Protein AF-A0A2V8B0S6-F1 (afdb_monomer_lite)

Radius of gyration: 22.53 Å; chains: 1; bounding box: 44×21×97 Å

pLDDT: mean 86.79, std 16.79, range [37.91, 98.62]

Structure (mmCIF, N/CA/C/O backbone):
data_AF-A0A2V8B0S6-F1
#
_entry.id   AF-A0A2V8B0S6-F1
#
loop_
_atom_site.group_PDB
_atom_site.id
_atom_site.type_symbol
_atom_site.label_atom_id
_atom_site.label_alt_id
_atom_site.label_comp_id
_atom_site.label_asym_id
_atom_site.label_entity_id
_atom_site.label_seq_id
_atom_site.pdbx_PDB_ins_code
_atom_site.Cartn_x
_atom_site.Cartn_y
_atom_site.Cartn_z
_atom_site.occupancy
_atom_site.B_iso_or_equiv
_atom_site.auth_seq_id
_atom_site.auth_comp_id
_atom_site.auth_asym_id
_atom_site.auth_atom_id
_atom_site.pdbx_PDB_model_num
ATOM 1 N N . MET A 1 1 ? -2.247 3.111 73.528 1.00 43.38 1 MET A N 1
ATOM 2 C CA . MET A 1 1 ? -2.984 3.320 72.264 1.00 43.38 1 MET A CA 1
ATOM 3 C C . MET A 1 1 ? -1.982 3.228 71.119 1.00 43.38 1 MET A C 1
ATOM 5 O O . MET A 1 1 ? -1.296 4.204 70.861 1.00 43.38 1 MET A O 1
ATOM 9 N N . SER A 1 2 ? -1.830 2.044 70.514 1.00 48.41 2 SER A N 1
ATOM 10 C CA . SER A 1 2 ? -1.021 1.849 69.300 1.00 48.41 2 SER A CA 1
ATOM 11 C C . SER A 1 2 ? -1.928 1.956 68.084 1.00 48.41 2 SER A C 1
ATOM 13 O O . SER A 1 2 ? -2.860 1.168 67.935 1.00 48.41 2 SER A O 1
ATOM 15 N N . THR A 1 3 ? -1.670 2.936 67.231 1.00 48.56 3 THR A N 1
ATOM 16 C CA . THR A 1 3 ? -2.340 3.119 65.944 1.00 48.56 3 THR A CA 1
ATOM 17 C C . THR A 1 3 ? -1.778 2.093 64.957 1.00 48.56 3 THR A C 1
ATOM 19 O O . THR A 1 3 ? -0.610 2.166 64.582 1.00 48.56 3 THR A O 1
ATOM 22 N N . LEU A 1 4 ? -2.585 1.108 64.555 1.00 48.62 4 LEU A N 1
ATOM 23 C CA . LEU A 1 4 ? -2.244 0.187 63.469 1.00 48.62 4 LEU A CA 1
ATOM 24 C C . LEU A 1 4 ? -2.371 0.930 62.135 1.00 48.62 4 LEU A C 1
ATOM 26 O O . LEU A 1 4 ? -3.466 1.328 61.739 1.00 48.62 4 LEU A O 1
ATOM 30 N N . ALA A 1 5 ? -1.248 1.118 61.446 1.00 54.28 5 ALA A N 1
ATOM 31 C CA . ALA A 1 5 ? -1.237 1.559 60.060 1.00 54.28 5 ALA A CA 1
ATOM 32 C C . ALA A 1 5 ? -1.755 0.414 59.177 1.00 54.28 5 ALA A C 1
ATOM 34 O O . ALA A 1 5 ? -1.079 -0.596 58.988 1.00 54.28 5 ALA A O 1
ATOM 35 N N . VAL A 1 6 ? -2.969 0.565 58.648 1.00 53.34 6 VAL A N 1
ATOM 36 C CA . VAL A 1 6 ? -3.479 -0.290 57.573 1.00 53.34 6 VAL A CA 1
ATOM 37 C C . VAL A 1 6 ? -2.680 0.056 56.319 1.00 53.34 6 VAL A C 1
ATOM 39 O O . VAL A 1 6 ? -2.837 1.147 55.769 1.00 53.34 6 VAL A O 1
ATOM 42 N N . SER A 1 7 ? -1.791 -0.838 55.879 1.00 54.41 7 SER A N 1
ATOM 43 C CA . SER A 1 7 ? -1.182 -0.697 54.560 1.00 54.41 7 SER A CA 1
ATOM 44 C C . SER A 1 7 ? -2.277 -0.899 53.516 1.00 54.41 7 SER A C 1
ATOM 46 O O . SER A 1 7 ? -2.961 -1.924 53.481 1.00 54.41 7 SER A O 1
ATOM 48 N N . ALA A 1 8 ? -2.498 0.120 52.685 1.00 53.66 8 ALA A N 1
ATOM 49 C CA . ALA A 1 8 ? -3.335 -0.034 51.509 1.00 53.66 8 ALA A CA 1
ATOM 50 C C . ALA A 1 8 ? -2.741 -1.165 50.655 1.00 53.66 8 ALA A C 1
ATOM 52 O O . ALA A 1 8 ? -1.516 -1.200 50.488 1.00 53.66 8 ALA A O 1
ATOM 53 N N . PRO A 1 9 ? -3.561 -2.079 50.109 1.00 45.22 9 PRO A N 1
ATOM 54 C CA . PRO A 1 9 ? -3.053 -3.054 49.169 1.00 45.22 9 PRO A CA 1
ATOM 55 C C . PRO A 1 9 ? -2.462 -2.257 48.013 1.00 45.22 9 PRO A C 1
ATOM 57 O O . PRO A 1 9 ? -3.157 -1.492 47.339 1.00 45.22 9 PRO A O 1
ATOM 60 N N . THR A 1 10 ? -1.155 -2.399 47.816 1.00 48.88 10 THR A N 1
ATOM 61 C CA . THR A 1 10 ? -0.488 -2.082 46.566 1.00 48.88 10 THR A CA 1
ATOM 62 C C . THR A 1 10 ? -1.181 -2.924 45.511 1.00 48.88 10 THR A C 1
ATOM 64 O O . THR A 1 10 ? -0.810 -4.065 45.251 1.00 48.88 10 THR A O 1
ATOM 67 N N . VAL A 1 11 ? -2.247 -2.373 44.927 1.00 47.75 11 VAL A N 1
ATOM 68 C CA . VAL A 1 11 ? -2.780 -2.824 43.652 1.00 47.75 11 VAL A CA 1
ATOM 69 C C . VAL A 1 11 ? -1.634 -2.588 42.690 1.00 47.75 11 VAL A C 1
ATOM 71 O O . VAL A 1 11 ? -1.463 -1.498 42.143 1.00 47.75 11 VAL A O 1
ATOM 74 N N . ALA A 1 12 ? -0.781 -3.602 42.577 1.00 44.41 12 ALA A N 1
ATOM 75 C CA . ALA A 1 12 ? 0.136 -3.771 41.486 1.00 44.41 12 ALA A CA 1
ATOM 76 C C . ALA A 1 12 ? -0.737 -3.675 40.239 1.00 44.41 12 ALA A C 1
ATOM 78 O O . ALA A 1 12 ? -1.437 -4.610 39.856 1.00 44.41 12 ALA A O 1
ATOM 79 N N . LEU A 1 13 ? -0.775 -2.475 39.662 1.00 47.06 13 LEU A N 1
ATOM 80 C CA . LEU A 1 13 ? -1.166 -2.249 38.289 1.00 47.06 13 LEU A CA 1
ATOM 81 C C . LEU A 1 13 ? -0.140 -3.019 37.465 1.00 47.06 13 LEU A C 1
ATOM 83 O O . LEU A 1 13 ? 0.818 -2.444 36.953 1.00 47.06 13 LEU A O 1
ATOM 87 N N . GLU A 1 14 ? -0.323 -4.335 37.372 1.00 44.59 14 GLU A N 1
ATOM 88 C CA . GLU A 1 14 ? 0.266 -5.142 36.326 1.00 44.59 14 GLU A CA 1
ATOM 89 C C . GLU A 1 14 ? -0.283 -4.578 35.023 1.00 44.59 14 GLU A C 1
ATOM 91 O O . GLU A 1 14 ? -1.362 -4.908 34.527 1.00 44.59 14 GLU A O 1
ATOM 96 N N . ARG A 1 15 ? 0.460 -3.608 34.503 1.00 52.66 15 ARG A N 1
ATOM 97 C CA . ARG A 1 15 ? 0.346 -3.096 33.157 1.00 52.66 15 ARG A CA 1
ATOM 98 C C . ARG A 1 15 ? 0.655 -4.291 32.268 1.00 52.66 15 ARG A C 1
ATOM 100 O O . ARG A 1 15 ? 1.812 -4.496 31.921 1.00 52.66 15 ARG A O 1
ATOM 107 N N . ARG A 1 16 ? -0.355 -5.110 31.935 1.00 53.78 16 ARG A N 1
ATOM 108 C CA . ARG A 1 16 ? -0.233 -6.087 30.848 1.00 53.78 16 ARG A CA 1
ATOM 109 C C . ARG A 1 16 ? 0.364 -5.315 29.682 1.00 53.78 16 ARG A C 1
ATOM 111 O O . ARG A 1 16 ? -0.262 -4.372 29.194 1.00 53.78 16 ARG A O 1
ATOM 118 N N . ALA A 1 17 ? 1.595 -5.648 29.308 1.00 56.16 17 ALA A N 1
ATOM 119 C CA . ALA A 1 17 ? 2.195 -5.124 28.100 1.00 56.16 17 ALA A CA 1
ATOM 120 C C . ALA A 1 17 ? 1.243 -5.528 26.974 1.00 56.16 17 ALA A C 1
ATOM 122 O O . ALA A 1 17 ? 1.110 -6.710 26.665 1.00 56.16 17 ALA A O 1
ATOM 123 N N . SER A 1 18 ? 0.471 -4.571 26.455 1.00 69.38 18 SER A N 1
ATOM 124 C CA . SER A 1 18 ? -0.409 -4.844 25.328 1.00 69.38 18 SER A CA 1
ATOM 125 C C . SER A 1 18 ? 0.500 -5.255 24.183 1.00 69.38 18 SER A C 1
ATOM 127 O O . SER A 1 18 ? 1.288 -4.433 23.714 1.00 69.38 18 SER A O 1
ATOM 129 N N . ALA A 1 19 ? 0.426 -6.521 23.771 1.00 87.31 19 ALA A N 1
ATOM 130 C CA . ALA A 1 19 ? 1.161 -6.993 22.610 1.00 87.31 19 ALA A CA 1
ATOM 131 C C . ALA A 1 19 ? 0.831 -6.084 21.419 1.00 87.31 19 ALA A C 1
ATOM 133 O O . ALA A 1 19 ? -0.326 -5.685 21.245 1.00 87.31 19 ALA A O 1
ATOM 134 N N . ILE A 1 20 ? 1.850 -5.718 20.638 1.00 90.81 20 ILE A N 1
ATOM 135 C CA . ILE A 1 20 ? 1.672 -4.886 19.447 1.00 90.81 20 ILE A CA 1
ATOM 136 C C . ILE A 1 20 ? 0.789 -5.667 18.462 1.00 90.81 20 ILE A C 1
ATOM 138 O O . ILE A 1 20 ? 1.139 -6.796 18.109 1.00 90.81 20 ILE A O 1
ATOM 142 N N . PRO A 1 21 ? -0.348 -5.104 18.020 1.00 93.12 21 PRO A N 1
ATOM 143 C CA . PRO A 1 21 ? -1.227 -5.769 17.073 1.00 93.12 21 PRO A CA 1
ATOM 144 C C . PRO A 1 21 ? -0.515 -6.148 15.772 1.00 93.12 21 PRO A C 1
ATOM 146 O O . PRO A 1 21 ? 0.268 -5.371 15.227 1.00 93.12 21 PRO A O 1
ATOM 149 N N . TRP A 1 22 ? -0.844 -7.322 15.231 1.00 95.75 22 TRP A N 1
ATOM 150 C CA . TRP A 1 22 ? -0.205 -7.867 14.028 1.00 95.75 22 TRP A CA 1
ATOM 151 C C . TRP A 1 22 ? -0.300 -6.935 12.811 1.00 95.75 22 TRP A C 1
ATOM 153 O O . TRP A 1 22 ? 0.620 -6.895 12.006 1.00 95.75 22 TRP A O 1
ATOM 163 N N . TYR A 1 23 ? -1.375 -6.150 12.684 1.00 95.50 23 TYR A N 1
ATOM 164 C CA . TYR A 1 23 ? -1.554 -5.229 11.559 1.00 95.50 23 TYR A CA 1
ATOM 165 C C . TYR A 1 23 ? -0.530 -4.080 11.573 1.00 95.50 23 TYR A C 1
ATOM 167 O O . TYR A 1 23 ? -0.218 -3.540 10.517 1.00 95.50 23 TYR A O 1
ATOM 175 N N . LEU A 1 24 ? 0.029 -3.727 12.740 1.00 96.31 24 LEU A N 1
ATOM 176 C CA . LEU A 1 24 ? 1.119 -2.750 12.840 1.00 96.31 24 LEU A CA 1
ATOM 177 C C . LEU A 1 24 ? 2.457 -3.362 12.423 1.00 96.31 24 LEU A C 1
ATOM 179 O O . LEU A 1 24 ? 3.238 -2.701 11.747 1.00 96.31 24 LEU A O 1
ATOM 183 N N . TRP A 1 25 ? 2.698 -4.632 12.762 1.00 97.31 25 TRP A N 1
ATOM 184 C CA . TRP A 1 25 ? 3.839 -5.379 12.222 1.00 97.31 25 TRP A CA 1
ATOM 185 C C . TRP A 1 25 ? 3.729 -5.555 10.708 1.00 97.31 25 TRP A C 1
ATOM 187 O O . TRP A 1 25 ? 4.715 -5.387 10.000 1.00 97.31 25 TRP A O 1
ATOM 197 N N . CYS A 1 26 ? 2.519 -5.823 10.212 1.00 97.56 26 CYS A N 1
ATOM 198 C CA . CYS A 1 26 ? 2.223 -5.900 8.786 1.00 97.56 26 CYS A CA 1
ATOM 199 C C . CYS A 1 26 ? 2.536 -4.572 8.083 1.00 97.56 26 CYS A C 1
ATOM 201 O O . CYS A 1 26 ? 3.207 -4.571 7.058 1.00 97.56 26 CYS A O 1
ATOM 203 N N . ALA A 1 27 ? 2.122 -3.440 8.661 1.00 97.25 27 ALA A N 1
ATOM 204 C CA . ALA A 1 27 ? 2.428 -2.114 8.128 1.00 97.25 27 ALA A CA 1
ATOM 205 C C . ALA A 1 27 ? 3.932 -1.785 8.161 1.00 97.25 27 ALA A C 1
ATOM 207 O O . ALA A 1 27 ? 4.458 -1.246 7.192 1.00 97.25 27 ALA A O 1
ATOM 208 N N . ALA A 1 28 ? 4.641 -2.152 9.234 1.00 97.69 28 ALA A N 1
ATOM 209 C CA . ALA A 1 28 ? 6.093 -1.993 9.300 1.00 97.69 28 ALA A CA 1
ATOM 210 C C . ALA A 1 28 ? 6.792 -2.800 8.194 1.00 97.69 28 ALA A C 1
ATOM 212 O O . ALA A 1 28 ? 7.598 -2.247 7.452 1.00 97.69 28 ALA A O 1
ATOM 213 N N . LEU A 1 29 ? 6.420 -4.075 8.031 1.00 98.44 29 LEU A N 1
ATOM 214 C CA . LEU A 1 29 ? 6.937 -4.930 6.963 1.00 98.44 29 LEU A CA 1
ATOM 215 C C . LEU A 1 29 ? 6.613 -4.362 5.575 1.00 98.44 29 LEU A C 1
ATOM 217 O O . LEU A 1 29 ? 7.491 -4.335 4.720 1.00 98.44 29 LEU A O 1
ATOM 221 N N . ALA A 1 30 ? 5.386 -3.878 5.366 1.00 98.25 30 ALA A N 1
ATOM 222 C CA . ALA A 1 30 ? 4.957 -3.262 4.115 1.00 98.25 30 ALA A CA 1
ATOM 223 C C . ALA A 1 30 ? 5.854 -2.075 3.738 1.00 98.25 30 ALA A C 1
ATOM 225 O O . ALA A 1 30 ? 6.405 -2.039 2.640 1.00 98.25 30 ALA A O 1
ATOM 226 N N . ILE A 1 31 ? 6.044 -1.128 4.661 1.00 98.50 31 ILE A N 1
ATOM 227 C CA . ILE A 1 31 ? 6.848 0.077 4.422 1.00 98.50 31 ILE A CA 1
ATOM 228 C C . ILE A 1 31 ? 8.319 -0.284 4.199 1.00 98.50 31 ILE A C 1
ATOM 230 O O . ILE A 1 31 ? 8.943 0.218 3.268 1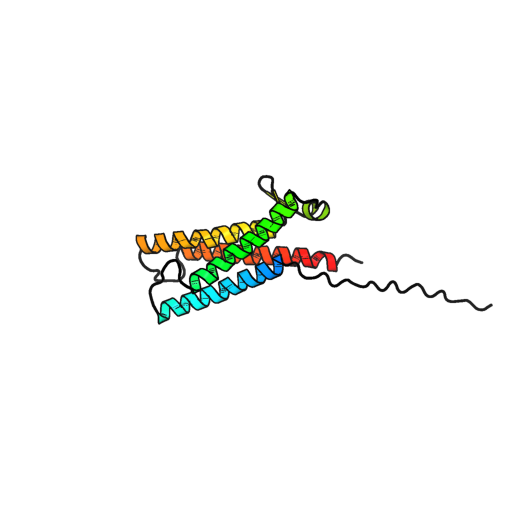.00 98.50 31 ILE A O 1
ATOM 234 N N . THR A 1 32 ? 8.873 -1.199 5.001 1.00 98.50 32 THR A N 1
ATOM 235 C CA . THR A 1 32 ? 10.243 -1.691 4.792 1.00 98.50 32 THR A CA 1
ATOM 236 C C . THR A 1 32 ? 10.402 -2.355 3.424 1.00 98.50 32 THR A C 1
ATOM 238 O O . THR A 1 32 ? 11.401 -2.113 2.753 1.00 98.50 32 THR A O 1
ATOM 241 N N . SER A 1 33 ? 9.420 -3.148 2.991 1.00 98.31 33 SER A N 1
ATOM 242 C CA . SER A 1 33 ? 9.436 -3.815 1.687 1.00 98.31 33 SER A CA 1
ATOM 243 C C . SER A 1 33 ? 9.476 -2.818 0.529 1.00 98.31 33 SER A C 1
ATOM 245 O O . SER A 1 33 ? 10.257 -3.017 -0.395 1.00 98.31 33 SER A O 1
ATOM 247 N N . ALA A 1 34 ? 8.703 -1.728 0.602 1.00 97.88 34 ALA A N 1
ATOM 248 C CA . ALA A 1 34 ? 8.748 -0.657 -0.397 1.00 97.88 34 ALA A CA 1
ATOM 249 C C . ALA A 1 34 ? 10.111 0.035 -0.437 1.00 97.88 34 ALA A C 1
ATOM 251 O O . ALA A 1 34 ? 10.707 0.093 -1.500 1.00 97.88 34 ALA A O 1
ATOM 252 N N . TYR A 1 35 ? 10.658 0.474 0.704 1.00 98.19 35 TYR A N 1
ATOM 253 C CA . TYR A 1 35 ? 11.982 1.111 0.711 1.00 98.19 35 TYR A CA 1
ATOM 254 C C . TYR A 1 35 ? 13.065 0.197 0.131 1.00 98.19 35 TYR A C 1
ATOM 256 O O . TYR A 1 35 ? 13.865 0.629 -0.694 1.00 98.19 35 TYR A O 1
ATOM 264 N N . VAL A 1 36 ? 13.100 -1.071 0.555 1.00 98.31 36 VAL A N 1
ATOM 265 C CA . VAL A 1 36 ? 14.060 -2.045 0.018 1.00 98.31 36 VAL A CA 1
ATOM 266 C C . VAL A 1 36 ? 13.834 -2.254 -1.479 1.00 98.31 36 VAL A C 1
ATOM 268 O O . VAL A 1 36 ? 14.805 -2.260 -2.230 1.00 98.31 36 VAL A O 1
ATOM 271 N N . GLY A 1 37 ? 12.575 -2.393 -1.899 1.00 96.94 37 GLY A N 1
ATOM 272 C CA . GLY A 1 37 ? 12.174 -2.533 -3.294 1.00 96.94 37 GLY A CA 1
ATOM 273 C C . GLY A 1 37 ? 12.629 -1.358 -4.152 1.00 96.94 37 GLY A C 1
ATOM 274 O O . GLY A 1 37 ? 13.339 -1.588 -5.118 1.00 96.94 37 GLY A O 1
ATOM 275 N N . ASP A 1 38 ? 12.334 -0.120 -3.756 1.00 94.44 38 ASP A N 1
ATOM 276 C CA . ASP A 1 38 ? 12.690 1.099 -4.493 1.00 94.44 38 ASP A CA 1
ATOM 277 C C . ASP A 1 38 ? 14.210 1.249 -4.671 1.00 94.44 38 ASP A C 1
ATOM 279 O O . ASP A 1 38 ? 14.702 1.507 -5.770 1.00 94.44 38 ASP A O 1
ATOM 283 N N . TYR A 1 39 ? 14.999 1.063 -3.603 1.00 95.69 39 TYR A N 1
ATOM 284 C CA . TYR A 1 39 ? 16.462 1.132 -3.723 1.00 95.69 39 TYR A CA 1
ATOM 285 C C . TYR A 1 39 ? 17.017 0.006 -4.596 1.00 95.69 39 TYR A C 1
ATOM 287 O O . TYR A 1 39 ? 17.976 0.215 -5.347 1.00 95.69 39 TYR A O 1
ATOM 295 N N . TRP A 1 40 ? 16.430 -1.186 -4.488 1.00 96.00 40 TRP A N 1
ATOM 296 C CA . TRP A 1 40 ? 16.812 -2.323 -5.309 1.00 96.00 40 TRP A CA 1
ATOM 297 C C . TRP A 1 40 ? 16.459 -2.091 -6.779 1.00 96.00 40 TRP A C 1
ATOM 299 O O . TRP A 1 40 ? 17.282 -2.387 -7.637 1.00 96.00 40 TRP A O 1
ATOM 309 N N . ASP A 1 41 ? 15.307 -1.495 -7.061 1.00 92.62 41 ASP A N 1
ATOM 310 C CA . ASP A 1 41 ? 14.805 -1.186 -8.397 1.00 92.62 41 ASP A CA 1
ATOM 311 C C . ASP A 1 41 ? 15.724 -0.200 -9.126 1.00 92.62 41 ASP A C 1
ATOM 313 O O . ASP A 1 41 ? 16.252 -0.479 -10.205 1.00 92.62 41 ASP A O 1
ATOM 317 N N . ILE A 1 42 ? 16.087 0.891 -8.445 1.00 90.81 42 ILE A N 1
ATOM 318 C CA . ILE A 1 42 ? 17.062 1.860 -8.955 1.00 90.81 42 ILE A CA 1
ATOM 319 C C . ILE A 1 42 ? 18.400 1.174 -9.263 1.00 90.81 42 ILE A C 1
ATOM 321 O O . ILE A 1 42 ? 19.010 1.427 -10.306 1.00 90.81 42 ILE A O 1
ATOM 325 N N . ALA A 1 43 ? 18.889 0.314 -8.366 1.00 92.81 43 ALA A N 1
ATOM 326 C CA . ALA A 1 43 ? 20.142 -0.407 -8.577 1.00 92.81 43 ALA A CA 1
ATOM 327 C C . ALA A 1 43 ? 20.041 -1.422 -9.731 1.00 92.81 43 ALA A C 1
ATOM 329 O O . ALA A 1 43 ? 20.988 -1.564 -10.512 1.00 92.81 43 ALA A O 1
ATOM 330 N N . TRP A 1 44 ? 18.902 -2.101 -9.863 1.00 92.31 44 TRP A N 1
ATOM 331 C CA . TRP A 1 44 ? 18.612 -3.073 -10.913 1.00 92.31 44 TRP A CA 1
ATOM 332 C C . TRP A 1 44 ? 18.646 -2.411 -12.288 1.00 92.31 44 TRP A C 1
ATOM 334 O O . TRP A 1 44 ? 19.419 -2.820 -13.156 1.00 92.31 44 TRP A O 1
ATOM 344 N N . HIS A 1 45 ? 17.935 -1.298 -12.448 1.00 87.62 45 HIS A N 1
ATOM 345 C CA . HIS A 1 45 ? 17.934 -0.506 -13.673 1.00 87.62 45 HIS A CA 1
ATOM 346 C C . HIS A 1 45 ? 19.321 -0.010 -14.089 1.00 87.62 45 HIS A C 1
ATOM 348 O O . HIS A 1 45 ? 19.640 0.059 -15.277 1.00 87.62 45 HIS A O 1
ATOM 354 N N . ARG A 1 46 ? 20.177 0.330 -13.117 1.00 88.19 46 ARG A N 1
ATOM 355 C CA . ARG A 1 46 ? 21.551 0.787 -13.380 1.00 88.19 46 ARG A CA 1
ATOM 356 C C . ARG A 1 46 ? 22.503 -0.337 -13.780 1.00 88.19 46 ARG A C 1
ATOM 358 O O . ARG A 1 46 ? 23.514 -0.047 -14.413 1.00 88.19 46 ARG A O 1
ATOM 365 N N . SER A 1 47 ? 22.222 -1.575 -13.379 1.00 90.94 47 SER A N 1
ATOM 366 C CA . SER A 1 47 ? 23.153 -2.703 -13.514 1.00 90.94 47 SER A CA 1
ATOM 367 C C . SER A 1 47 ? 22.733 -3.724 -14.571 1.00 90.94 47 SER A C 1
ATOM 369 O O . SER A 1 47 ? 23.576 -4.169 -15.345 1.00 90.94 47 SER A O 1
ATOM 371 N N . ILE A 1 48 ? 21.451 -4.088 -14.616 1.00 86.44 48 ILE A N 1
ATOM 372 C CA . ILE A 1 48 ? 20.894 -5.137 -15.484 1.00 86.44 48 ILE A CA 1
ATOM 373 C C . ILE A 1 48 ? 20.132 -4.526 -16.668 1.00 86.44 48 ILE A C 1
ATOM 375 O O . ILE A 1 48 ? 20.143 -5.086 -17.764 1.00 86.44 48 ILE A O 1
ATOM 379 N N . GLY A 1 49 ? 19.530 -3.349 -16.486 1.00 80.12 49 GLY A N 1
ATOM 380 C CA . GLY A 1 49 ? 18.820 -2.629 -17.542 1.00 80.12 49 GLY A CA 1
ATOM 381 C C . GLY A 1 49 ? 17.304 -2.778 -17.444 1.00 80.12 49 GLY A C 1
ATOM 382 O O . GLY A 1 49 ? 16.755 -2.691 -16.354 1.00 80.12 49 GLY A O 1
ATOM 383 N N . ARG A 1 50 ? 16.619 -2.902 -18.590 1.00 69.62 50 ARG A N 1
ATOM 384 C CA . ARG A 1 50 ? 15.157 -2.745 -18.684 1.00 69.62 50 ARG A CA 1
ATOM 385 C C . ARG A 1 50 ? 14.398 -3.744 -17.807 1.00 69.62 50 ARG A C 1
ATOM 387 O O . ARG A 1 50 ? 14.620 -4.953 -17.896 1.00 69.62 50 ARG A O 1
ATOM 394 N N . ASP A 1 51 ? 13.409 -3.217 -17.099 1.00 74.38 51 ASP A N 1
ATOM 395 C CA . ASP A 1 51 ? 12.524 -4.002 -16.255 1.00 74.38 51 ASP A CA 1
ATOM 396 C C . ASP A 1 51 ? 11.408 -4.682 -17.042 1.00 74.38 51 ASP A C 1
ATOM 398 O O . ASP A 1 51 ? 10.949 -4.238 -18.101 1.00 74.38 51 ASP A O 1
ATOM 402 N N . THR A 1 52 ? 10.989 -5.814 -16.493 1.00 82.25 52 THR A N 1
ATOM 403 C CA . THR A 1 52 ? 9.714 -6.443 -16.818 1.00 82.25 52 THR A CA 1
ATOM 404 C C . THR A 1 52 ? 8.739 -6.137 -15.688 1.00 82.25 52 THR A C 1
ATOM 406 O O . THR A 1 52 ? 9.151 -5.905 -14.556 1.00 82.25 52 THR A O 1
ATOM 409 N N . PHE A 1 53 ? 7.442 -6.216 -15.954 1.00 87.19 53 PHE A N 1
ATOM 410 C CA . PHE A 1 53 ? 6.419 -5.975 -14.934 1.00 87.19 53 PHE A CA 1
ATOM 411 C C . PHE A 1 53 ? 6.612 -6.796 -13.641 1.00 87.19 53 PHE A C 1
ATOM 413 O O . PHE A 1 53 ? 6.242 -6.369 -12.556 1.00 87.19 53 PHE A O 1
ATOM 420 N N . TRP A 1 54 ? 7.239 -7.972 -13.741 1.00 90.75 54 TRP A N 1
ATOM 421 C CA . TRP A 1 54 ? 7.399 -8.929 -12.645 1.00 90.75 54 TRP A CA 1
ATOM 422 C C . TRP A 1 54 ? 8.839 -9.028 -12.112 1.00 90.75 54 TRP A C 1
ATOM 424 O O . TRP A 1 54 ? 9.255 -10.106 -11.678 1.00 90.75 54 TRP A O 1
ATOM 434 N N . THR A 1 55 ? 9.636 -7.953 -12.159 1.00 91.88 55 THR A N 1
ATOM 435 C CA . THR A 1 55 ? 10.986 -7.986 -11.570 1.00 91.88 55 THR A CA 1
ATOM 436 C C . THR A 1 55 ? 10.936 -8.185 -10.052 1.00 91.88 55 THR A C 1
ATOM 438 O O . THR A 1 55 ? 9.955 -7.878 -9.372 1.00 91.88 55 THR A O 1
ATOM 441 N N . ALA A 1 56 ? 12.009 -8.746 -9.491 1.00 93.44 56 ALA A N 1
ATOM 442 C CA . ALA A 1 56 ? 12.088 -8.972 -8.052 1.00 93.44 56 ALA A CA 1
ATOM 443 C C . ALA A 1 56 ? 12.003 -7.669 -7.214 1.00 93.44 56 ALA A C 1
ATOM 445 O O . ALA A 1 56 ? 11.303 -7.696 -6.197 1.00 93.44 56 ALA A O 1
ATOM 446 N N . PRO A 1 57 ? 12.608 -6.533 -7.632 1.00 94.75 57 PRO A N 1
ATOM 447 C CA . PRO A 1 57 ? 12.366 -5.233 -7.007 1.00 94.75 57 PRO A CA 1
ATOM 448 C C . PRO A 1 57 ? 10.893 -4.810 -7.043 1.00 94.75 57 PRO A C 1
ATOM 450 O O . PRO A 1 57 ? 10.326 -4.511 -5.991 1.00 94.75 57 PRO A O 1
ATOM 453 N N . HIS A 1 58 ? 10.231 -4.898 -8.204 1.00 94.44 58 HIS A N 1
ATOM 454 C CA . HIS A 1 58 ? 8.802 -4.598 -8.331 1.00 94.44 58 HIS A CA 1
ATOM 455 C C . HIS A 1 58 ? 7.939 -5.439 -7.384 1.00 94.44 58 HIS A C 1
ATOM 457 O O . HIS A 1 58 ? 7.066 -4.906 -6.702 1.00 94.44 58 HIS A O 1
ATOM 463 N N . MET A 1 59 ? 8.220 -6.739 -7.249 1.00 96.94 59 MET A N 1
ATOM 464 C CA . MET A 1 59 ? 7.492 -7.599 -6.309 1.00 96.94 59 MET A CA 1
ATOM 465 C C . MET A 1 59 ? 7.631 -7.141 -4.852 1.00 96.94 59 MET A C 1
ATOM 467 O O . MET A 1 59 ? 6.665 -7.235 -4.089 1.00 96.94 59 MET A O 1
ATOM 471 N N . ALA A 1 60 ? 8.798 -6.621 -4.459 1.00 97.62 60 ALA A N 1
ATOM 472 C CA . ALA A 1 60 ? 9.002 -6.051 -3.129 1.00 97.62 60 ALA A CA 1
ATOM 473 C C . ALA A 1 60 ? 8.199 -4.750 -2.933 1.00 97.62 60 ALA A C 1
ATOM 475 O O . ALA A 1 60 ? 7.607 -4.550 -1.867 1.00 97.62 60 ALA A O 1
ATOM 476 N N . ILE A 1 61 ? 8.099 -3.907 -3.963 1.00 97.50 61 ILE A N 1
ATOM 477 C CA . ILE A 1 61 ? 7.266 -2.695 -3.948 1.00 97.50 61 ILE A CA 1
ATOM 478 C C . ILE A 1 61 ? 5.777 -3.070 -3.863 1.00 97.50 61 ILE A C 1
ATOM 480 O O . ILE A 1 61 ? 5.046 -2.555 -3.014 1.00 97.50 61 ILE A O 1
ATOM 484 N N . TYR A 1 62 ? 5.318 -4.033 -4.667 1.00 98.00 62 TYR A N 1
ATOM 485 C CA . TYR A 1 62 ? 3.922 -4.488 -4.676 1.00 98.00 62 TYR A CA 1
ATOM 486 C C . TYR A 1 62 ? 3.513 -5.114 -3.343 1.00 98.00 62 TYR A C 1
ATOM 488 O O . TYR A 1 62 ? 2.381 -4.922 -2.886 1.00 98.00 62 TYR A O 1
ATOM 496 N N . ALA A 1 63 ? 4.436 -5.812 -2.675 1.00 98.31 63 ALA A N 1
ATOM 497 C CA . ALA A 1 63 ? 4.196 -6.364 -1.348 1.00 98.31 63 ALA A CA 1
ATOM 498 C C . ALA A 1 63 ? 3.793 -5.279 -0.335 1.00 98.31 63 ALA A C 1
ATOM 500 O O . ALA A 1 63 ? 2.951 -5.551 0.520 1.00 98.31 63 ALA A O 1
ATOM 501 N N . CYS A 1 64 ? 4.295 -4.044 -0.459 1.00 98.38 64 CYS A N 1
ATOM 5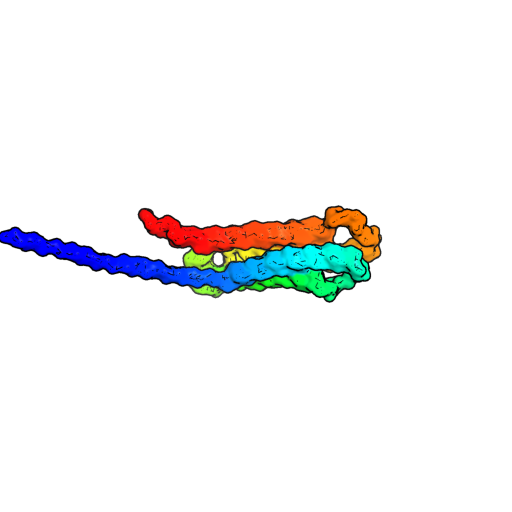02 C CA . CYS A 1 64 ? 3.852 -2.928 0.377 1.00 98.38 64 CYS A CA 1
ATOM 503 C C . CYS A 1 64 ? 2.349 -2.663 0.226 1.00 98.38 64 CYS A C 1
ATOM 505 O O . CYS A 1 64 ? 1.602 -2.719 1.209 1.00 98.38 64 CYS A O 1
ATOM 507 N N . GLY A 1 65 ? 1.891 -2.454 -1.012 1.00 97.62 65 GLY A N 1
ATOM 508 C CA . GLY A 1 65 ? 0.483 -2.191 -1.307 1.00 97.62 65 GLY A CA 1
ATOM 509 C C . GLY A 1 65 ? -0.432 -3.339 -0.873 1.00 97.62 65 GLY A C 1
ATOM 510 O O . GLY A 1 65 ? -1.475 -3.104 -0.259 1.00 97.62 65 GLY A O 1
ATOM 511 N N . VAL A 1 66 ? -0.013 -4.588 -1.108 1.00 98.38 66 VAL A N 1
ATOM 512 C CA . VAL A 1 66 ? -0.773 -5.788 -0.718 1.00 98.38 66 VAL A CA 1
ATOM 513 C C . VAL A 1 66 ? -0.871 -5.929 0.803 1.00 98.38 66 VAL A C 1
ATOM 515 O O . VAL A 1 66 ? -1.970 -6.091 1.334 1.00 98.38 66 VAL A O 1
ATOM 518 N N . LEU A 1 67 ? 0.249 -5.847 1.526 1.00 98.50 67 LEU A N 1
ATOM 519 C CA . LEU A 1 67 ? 0.276 -6.006 2.984 1.00 98.50 67 LEU A CA 1
ATOM 520 C C . LEU A 1 67 ? -0.500 -4.887 3.691 1.00 98.50 67 LEU A C 1
ATOM 522 O O . LEU A 1 67 ? -1.289 -5.162 4.604 1.00 98.50 67 LEU A O 1
ATOM 526 N N . ALA A 1 68 ? -0.336 -3.639 3.239 1.00 98.06 68 ALA A N 1
ATOM 527 C CA . ALA A 1 68 ? -1.103 -2.503 3.739 1.00 98.06 68 ALA A CA 1
ATOM 528 C C . ALA A 1 68 ? -2.605 -2.669 3.457 1.00 98.06 68 ALA A C 1
ATOM 530 O O . ALA A 1 68 ? -3.430 -2.425 4.344 1.00 98.06 68 ALA A O 1
ATOM 531 N N . GLY A 1 69 ? -2.965 -3.148 2.262 1.00 97.62 69 GLY A N 1
ATOM 532 C CA . GLY A 1 69 ? -4.341 -3.455 1.878 1.00 97.62 69 GLY A CA 1
ATOM 533 C C . GLY A 1 69 ? -4.976 -4.533 2.759 1.00 97.62 69 GLY A C 1
ATOM 534 O O . GLY A 1 69 ? -6.064 -4.316 3.288 1.00 97.62 69 GLY A O 1
ATOM 535 N N . ILE A 1 70 ? -4.285 -5.653 2.995 1.00 98.31 70 ILE A N 1
ATOM 536 C CA . ILE A 1 70 ? -4.766 -6.752 3.852 1.00 98.31 70 ILE A CA 1
ATOM 537 C C . ILE A 1 70 ? -4.985 -6.273 5.292 1.00 98.31 70 ILE A C 1
ATOM 539 O O . ILE A 1 70 ? -6.053 -6.498 5.867 1.00 98.31 70 ILE A O 1
ATOM 543 N N . ALA A 1 71 ? -4.000 -5.584 5.875 1.00 97.88 71 ALA A N 1
ATOM 544 C CA . ALA A 1 71 ? -4.095 -5.048 7.233 1.00 97.88 71 ALA A CA 1
ATOM 545 C C . ALA A 1 71 ? -5.269 -4.062 7.378 1.00 97.88 71 ALA A C 1
ATOM 547 O O . ALA A 1 71 ? -6.026 -4.107 8.353 1.00 97.88 71 ALA A O 1
ATOM 548 N N . SER A 1 72 ? -5.451 -3.200 6.377 1.00 98.19 72 SER A N 1
ATOM 549 C CA . SER A 1 72 ? -6.521 -2.204 6.343 1.00 98.19 72 SER A CA 1
ATOM 550 C C . SER A 1 72 ? -7.898 -2.832 6.159 1.00 98.19 72 SER A C 1
ATOM 552 O O . SER A 1 72 ? -8.826 -2.498 6.896 1.00 98.19 72 SER A O 1
ATOM 554 N N . ALA A 1 73 ? -8.029 -3.781 5.229 1.00 97.75 73 ALA A N 1
ATOM 555 C CA . ALA A 1 73 ? -9.262 -4.520 4.987 1.00 97.75 73 ALA A CA 1
ATOM 556 C C . ALA A 1 73 ? -9.697 -5.285 6.240 1.00 97.75 73 ALA A C 1
ATOM 558 O O . ALA A 1 73 ? -10.863 -5.213 6.626 1.00 97.75 73 ALA A O 1
ATOM 559 N N . TYR A 1 74 ? -8.755 -5.936 6.933 1.00 97.00 74 TYR A N 1
ATOM 560 C CA . TYR A 1 74 ? -9.030 -6.572 8.217 1.00 97.00 74 TYR A CA 1
ATOM 561 C C . TYR A 1 74 ? -9.607 -5.578 9.229 1.00 97.00 74 TYR A C 1
ATOM 563 O O . TYR A 1 74 ? -10.654 -5.842 9.816 1.00 97.00 74 TYR A O 1
ATOM 571 N N . LEU A 1 75 ? -8.963 -4.422 9.422 1.00 96.25 75 LEU A N 1
ATOM 572 C CA . LEU A 1 75 ? -9.430 -3.418 10.380 1.00 96.25 75 LEU A CA 1
ATOM 573 C C . LEU A 1 75 ? -10.821 -2.888 10.026 1.00 96.25 75 LEU A C 1
ATOM 575 O O . LEU A 1 75 ? -11.676 -2.794 10.908 1.00 96.25 75 LEU A O 1
ATOM 579 N N . ILE A 1 76 ? -11.063 -2.568 8.756 1.00 97.44 76 ILE A N 1
ATOM 580 C CA . ILE A 1 76 ? -12.345 -2.038 8.283 1.00 97.44 76 ILE A CA 1
ATOM 581 C C . ILE A 1 76 ? -13.446 -3.093 8.443 1.00 97.44 76 ILE A C 1
ATOM 583 O O . ILE A 1 76 ? -14.476 -2.833 9.065 1.00 97.44 76 ILE A O 1
ATOM 587 N N . PHE A 1 77 ? -13.241 -4.317 7.959 1.00 96.94 77 PHE A N 1
ATOM 588 C CA . PHE A 1 77 ? -14.275 -5.350 8.030 1.00 96.94 77 PHE A CA 1
ATOM 589 C C . PHE A 1 77 ? -14.523 -5.836 9.456 1.00 96.94 77 PHE A C 1
ATOM 591 O O . PHE A 1 77 ? -15.680 -5.959 9.858 1.00 96.94 77 PHE A O 1
ATOM 598 N N . ASN A 1 78 ? -13.474 -6.015 10.261 1.00 95.19 78 ASN A N 1
ATOM 599 C CA . ASN A 1 78 ? -13.628 -6.390 11.664 1.00 95.19 78 ASN A CA 1
ATOM 600 C C . ASN A 1 78 ? -14.339 -5.292 12.475 1.00 95.19 78 ASN A C 1
ATOM 602 O O . ASN A 1 78 ? -15.138 -5.596 13.355 1.00 95.19 78 ASN A O 1
ATOM 606 N N . THR A 1 79 ? -14.106 -4.011 12.172 1.00 95.19 79 THR A N 1
ATOM 607 C CA . THR A 1 79 ? -14.822 -2.907 12.839 1.00 95.19 79 THR A CA 1
ATOM 608 C C . THR A 1 79 ? -16.268 -2.776 12.358 1.00 95.19 79 THR A C 1
ATOM 610 O O . THR A 1 79 ? -17.152 -2.421 13.139 1.00 95.19 79 THR A O 1
ATOM 613 N N . THR A 1 80 ? -16.522 -3.051 11.079 1.00 95.88 80 THR A N 1
ATOM 614 C CA . THR A 1 80 ? -17.855 -2.939 10.473 1.00 95.88 80 THR A CA 1
ATOM 615 C C . THR A 1 80 ? -18.786 -4.058 10.927 1.00 95.88 80 THR A C 1
ATOM 617 O O . THR A 1 80 ? -19.917 -3.783 11.333 1.00 95.88 80 THR A O 1
ATOM 620 N N . PHE A 1 81 ? -18.316 -5.303 10.850 1.00 95.12 81 PHE A N 1
ATOM 621 C CA . PHE A 1 81 ? -19.135 -6.504 11.031 1.00 95.12 81 PHE A CA 1
ATOM 622 C C . PHE A 1 81 ? -18.876 -7.227 12.355 1.00 95.12 81 PHE A C 1
ATOM 624 O O . PHE A 1 81 ? -19.677 -8.064 12.762 1.00 95.12 81 PHE A O 1
ATOM 631 N N . GLY A 1 82 ? -17.771 -6.919 13.036 1.00 90.50 82 GLY A N 1
ATOM 632 C CA . GLY A 1 82 ? -17.446 -7.514 14.324 1.00 90.50 82 GLY A CA 1
ATOM 633 C C . GLY A 1 82 ? -18.215 -6.886 15.497 1.00 90.50 82 GLY A C 1
ATOM 634 O O . GLY A 1 82 ? -18.856 -5.841 15.361 1.00 90.50 82 GLY A O 1
ATOM 635 N N . PRO A 1 83 ? -18.106 -7.478 16.698 1.00 77.25 83 PRO A N 1
ATOM 636 C CA . PRO A 1 83 ? -18.832 -7.061 17.908 1.00 77.25 83 PRO A CA 1
ATOM 637 C C . PRO A 1 83 ? -18.347 -5.728 18.537 1.00 77.25 83 PRO A C 1
ATOM 639 O O . PRO A 1 83 ? -18.545 -5.466 19.723 1.00 77.25 83 PRO A O 1
ATOM 642 N N . GLY A 1 84 ? -17.669 -4.865 17.779 1.00 65.56 84 GLY A N 1
ATOM 643 C CA . GLY A 1 84 ? -16.807 -3.809 18.313 1.00 65.56 84 GLY A CA 1
ATOM 644 C C . GLY A 1 84 ? -17.501 -2.497 18.676 1.00 65.56 84 GLY A C 1
ATOM 645 O O . GLY A 1 84 ? -17.377 -1.536 17.930 1.00 65.56 84 GLY A O 1
ATOM 646 N N . GLY A 1 85 ? -18.116 -2.385 19.858 1.00 76.06 85 GLY A N 1
ATOM 647 C CA . GLY A 1 85 ? -18.682 -1.113 20.344 1.00 76.06 85 GLY A CA 1
ATOM 648 C C . GLY A 1 85 ? -17.645 0.015 20.493 1.00 76.06 85 GLY A C 1
ATOM 649 O O . GLY A 1 85 ? -17.797 1.083 19.907 1.00 76.06 85 GLY A O 1
ATOM 650 N N . ALA A 1 86 ? -16.547 -0.229 21.217 1.00 79.75 86 ALA A N 1
ATOM 651 C CA . ALA A 1 86 ? -15.531 0.798 21.485 1.00 79.75 86 ALA A CA 1
ATOM 652 C C . ALA A 1 86 ? -14.694 1.172 20.246 1.00 79.75 86 ALA A C 1
ATOM 654 O O . ALA A 1 86 ? -14.442 2.350 20.001 1.00 79.75 86 ALA A O 1
ATOM 655 N N . MET A 1 87 ? -14.289 0.183 19.438 1.00 81.81 87 MET A N 1
ATOM 656 C CA . MET A 1 87 ? -13.514 0.428 18.214 1.00 81.81 87 MET A CA 1
ATOM 657 C C . MET A 1 87 ? -14.358 1.150 17.160 1.00 81.81 87 MET A C 1
ATOM 659 O O . MET A 1 87 ? -13.882 2.102 16.545 1.00 81.81 87 MET A O 1
ATOM 663 N N . ARG A 1 88 ? -15.631 0.764 17.002 1.00 88.06 88 ARG A N 1
ATOM 664 C CA . ARG A 1 88 ? -16.563 1.431 16.089 1.00 88.06 88 ARG A CA 1
ATOM 665 C C . ARG A 1 88 ? -16.916 2.844 16.550 1.00 88.06 88 ARG A C 1
ATOM 667 O O . ARG A 1 88 ? -17.000 3.728 15.707 1.00 88.06 88 ARG A O 1
ATOM 674 N N . ALA A 1 89 ? -17.050 3.081 17.859 1.00 87.75 89 ALA A N 1
ATOM 675 C CA . ALA A 1 89 ? -17.276 4.420 18.414 1.00 87.75 89 ALA A CA 1
ATOM 676 C C . ALA A 1 89 ? -16.099 5.382 18.171 1.00 87.75 89 ALA A C 1
ATOM 678 O O . ALA A 1 89 ? -16.307 6.583 18.033 1.00 87.75 89 ALA A O 1
ATOM 679 N N . ALA A 1 90 ? -14.871 4.861 18.095 1.00 87.06 90 ALA A N 1
ATOM 680 C CA . ALA A 1 90 ? -13.667 5.632 17.783 1.00 87.06 90 ALA A CA 1
ATOM 681 C C . ALA A 1 90 ? -13.323 5.668 16.277 1.00 87.06 90 ALA A C 1
ATOM 683 O O . ALA A 1 90 ? -12.264 6.174 15.902 1.00 87.06 90 ALA A O 1
ATOM 684 N N . SER A 1 91 ? -14.180 5.108 15.419 1.00 93.62 91 SER A N 1
ATOM 685 C CA . SER A 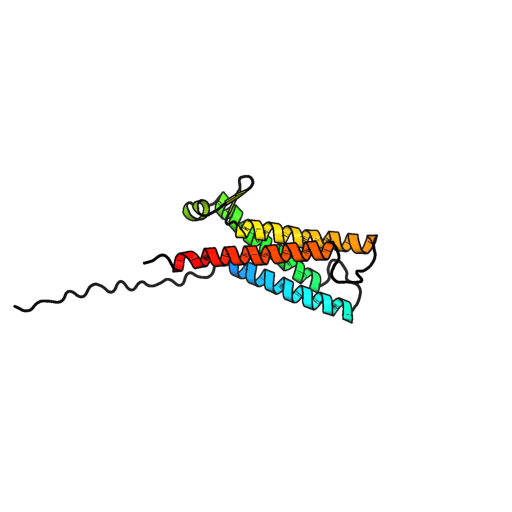1 91 ? -13.939 4.955 13.982 1.00 93.62 91 SER A CA 1
ATOM 686 C C . SER A 1 91 ? -14.722 5.958 13.143 1.00 93.62 91 SER A C 1
ATOM 688 O O . SER A 1 91 ? -15.741 6.498 13.569 1.00 93.62 91 SER A O 1
ATOM 690 N N . VAL A 1 92 ? -14.263 6.168 11.910 1.00 96.44 92 VAL A N 1
ATOM 691 C CA . VAL A 1 92 ? -15.010 6.921 10.897 1.00 96.44 92 VAL A CA 1
ATOM 692 C C . VAL A 1 92 ? -15.900 5.975 10.095 1.00 96.44 92 VAL A C 1
ATOM 694 O O . VAL A 1 92 ? -15.642 4.769 10.034 1.00 96.44 92 VAL A O 1
ATOM 697 N N . ARG A 1 93 ? -16.950 6.521 9.472 1.00 96.94 93 ARG A N 1
ATOM 698 C CA . ARG A 1 93 ? -17.826 5.788 8.553 1.00 96.94 93 ARG A CA 1
ATOM 699 C C . ARG A 1 93 ? -17.644 6.318 7.134 1.00 96.94 93 ARG A C 1
ATOM 701 O O . ARG A 1 93 ? -17.958 7.476 6.880 1.00 96.94 93 ARG A O 1
ATOM 708 N N . ILE A 1 94 ? -17.191 5.466 6.220 1.00 96.94 94 ILE A N 1
ATOM 709 C CA . ILE A 1 94 ? -17.006 5.787 4.798 1.00 96.94 94 ILE A CA 1
ATOM 710 C C . ILE A 1 94 ? -17.772 4.748 3.981 1.00 96.94 94 ILE A C 1
ATOM 712 O O . ILE A 1 94 ? -17.581 3.550 4.165 1.00 96.94 94 ILE A O 1
ATOM 716 N N . TRP A 1 95 ? -18.692 5.205 3.126 1.00 94.75 95 TRP A N 1
ATOM 717 C CA . TRP A 1 95 ? -19.522 4.353 2.255 1.00 94.75 95 TRP A CA 1
ATOM 718 C C . TRP A 1 95 ? -20.190 3.163 2.958 1.00 94.75 95 TRP A C 1
ATOM 720 O O . TRP A 1 95 ? -20.278 2.060 2.433 1.00 94.75 95 TRP A O 1
ATOM 730 N N . GLY A 1 96 ? -20.667 3.386 4.183 1.00 94.75 96 GLY A N 1
ATOM 731 C CA . GLY A 1 96 ? -21.340 2.355 4.973 1.00 94.75 96 GLY A CA 1
ATOM 732 C C . GLY A 1 96 ? -20.411 1.466 5.804 1.00 94.75 96 GLY A C 1
ATOM 733 O O . GLY A 1 96 ? -20.901 0.854 6.751 1.00 94.75 96 GLY A O 1
ATOM 734 N N . LEU A 1 97 ? -19.103 1.468 5.539 1.00 96.81 97 LEU A N 1
ATOM 735 C CA . LEU A 1 97 ? -18.098 0.728 6.301 1.00 96.81 97 LEU A CA 1
ATOM 736 C C . LEU A 1 97 ? -17.555 1.575 7.456 1.00 96.81 97 LEU A C 1
ATOM 738 O O . LEU A 1 97 ? -17.373 2.785 7.323 1.00 96.81 97 LEU A O 1
ATOM 742 N N . TYR A 1 98 ? -17.286 0.933 8.588 1.00 97.25 98 TYR A N 1
ATOM 743 C CA . TYR A 1 98 ? -16.646 1.536 9.753 1.00 97.25 98 TYR A CA 1
ATOM 744 C C . TYR A 1 98 ? -15.199 1.073 9.858 1.00 97.25 98 TYR A C 1
ATOM 746 O O . TYR A 1 98 ? -14.908 -0.103 9.676 1.00 97.25 98 TYR A O 1
ATOM 754 N N . GLY A 1 99 ? -14.297 1.975 10.222 1.00 96.00 99 GLY A N 1
ATOM 755 C CA . GLY A 1 99 ? -12.908 1.624 10.495 1.00 9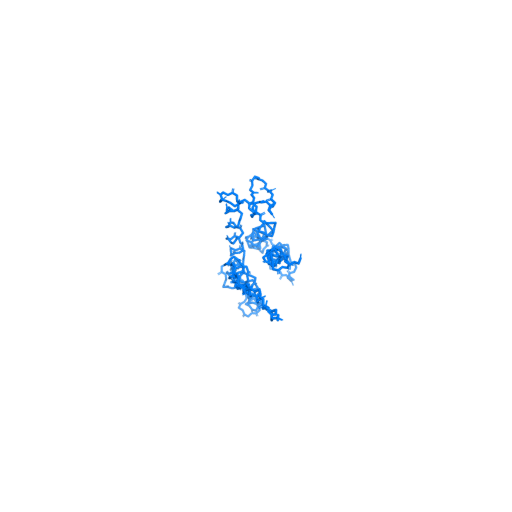6.00 99 GLY A CA 1
ATOM 756 C C . GLY A 1 99 ? -12.088 2.817 10.980 1.00 96.00 99 GLY A C 1
ATOM 757 O O . GLY A 1 99 ? -12.524 3.967 10.846 1.00 96.00 99 GLY A O 1
ATOM 758 N N . PRO A 1 100 ? -10.893 2.577 11.542 1.00 95.69 100 PRO A N 1
ATOM 759 C CA . PRO A 1 100 ? -9.966 3.653 11.864 1.00 95.69 100 PRO A CA 1
ATOM 760 C C . PRO A 1 100 ? -9.632 4.458 10.603 1.00 95.69 100 PRO A C 1
ATOM 762 O O . PRO A 1 100 ? -9.380 3.874 9.550 1.00 95.69 100 PRO A O 1
ATOM 765 N N . LEU A 1 101 ? -9.565 5.789 10.703 1.00 97.12 101 LEU A N 1
ATOM 766 C CA . LEU A 1 101 ? -9.248 6.648 9.552 1.00 97.12 101 LEU A CA 1
ATOM 767 C C . LEU A 1 101 ? -7.920 6.251 8.882 1.00 97.12 101 LEU A C 1
ATOM 769 O O . LEU A 1 101 ? -7.853 6.169 7.660 1.00 97.12 101 LEU A O 1
ATOM 773 N N . GLY A 1 102 ? -6.904 5.904 9.680 1.00 97.56 102 GLY A N 1
ATOM 774 C CA . GLY A 1 102 ? -5.621 5.422 9.162 1.00 97.56 102 GLY A CA 1
ATOM 775 C C . GLY A 1 102 ? -5.736 4.156 8.304 1.00 97.56 102 GLY A C 1
ATOM 776 O O . GLY A 1 102 ? -5.022 4.039 7.319 1.00 97.56 102 GLY A O 1
ATOM 777 N N . ALA A 1 103 ? -6.684 3.255 8.598 1.00 97.94 103 ALA A N 1
ATOM 778 C CA . ALA A 1 103 ? -6.912 2.059 7.784 1.00 97.94 103 ALA A CA 1
ATOM 779 C C . ALA A 1 103 ? -7.479 2.414 6.400 1.00 97.94 103 ALA A C 1
ATOM 781 O O . ALA A 1 103 ? -7.046 1.860 5.399 1.00 97.94 103 ALA A O 1
ATOM 782 N N . PHE A 1 104 ? -8.403 3.374 6.307 1.00 98.44 104 PHE A N 1
ATOM 783 C CA . PHE A 1 104 ? -8.908 3.819 5.002 1.00 98.44 104 PHE A CA 1
ATOM 784 C C . PHE A 1 104 ? -7.828 4.503 4.162 1.00 98.44 104 PHE A C 1
ATOM 786 O O . PHE A 1 104 ? -7.757 4.269 2.959 1.00 98.44 104 PHE A O 1
ATOM 793 N N . ILE A 1 105 ? -6.977 5.318 4.789 1.00 98.56 105 ILE A N 1
ATOM 794 C CA . ILE A 1 105 ? -5.868 5.979 4.095 1.00 98.56 105 ILE A CA 1
ATOM 795 C C . ILE A 1 105 ? -4.864 4.935 3.591 1.00 98.56 105 ILE A C 1
ATOM 797 O O . ILE A 1 105 ? -4.505 4.971 2.418 1.00 98.56 105 ILE A O 1
ATOM 801 N N . CYS A 1 106 ? -4.475 3.963 4.423 1.00 98.56 106 CYS A N 1
ATOM 802 C CA . CYS A 1 106 ? -3.602 2.868 3.994 1.00 98.56 106 CYS A CA 1
ATOM 803 C C . CYS A 1 106 ? -4.223 2.030 2.867 1.00 98.56 106 CYS A C 1
ATOM 805 O O . CYS A 1 106 ? -3.515 1.657 1.937 1.00 98.56 106 CYS A O 1
ATOM 807 N N . ALA A 1 107 ? -5.533 1.760 2.911 1.00 98.31 107 ALA A N 1
ATOM 808 C CA . ALA A 1 107 ? -6.223 1.039 1.842 1.00 98.31 107 ALA A CA 1
ATOM 809 C C . ALA A 1 107 ? -6.142 1.792 0.505 1.00 98.31 107 ALA A C 1
ATOM 811 O O . ALA A 1 107 ? -5.771 1.202 -0.506 1.00 98.31 107 ALA A O 1
ATOM 812 N N . TRP A 1 108 ? -6.432 3.096 0.500 1.00 98.38 108 TRP A N 1
ATOM 813 C CA . TRP A 1 108 ? -6.313 3.922 -0.704 1.00 98.38 108 TRP A CA 1
ATOM 814 C C . TRP A 1 108 ? -4.873 4.077 -1.180 1.00 98.38 108 TRP A C 1
ATOM 816 O O . TRP A 1 108 ? -4.632 4.053 -2.385 1.00 98.38 108 TRP A O 1
ATOM 826 N N . GLY A 1 109 ? -3.922 4.178 -0.252 1.00 98.44 109 GLY A N 1
ATOM 827 C CA . GLY A 1 109 ? -2.504 4.199 -0.583 1.00 98.44 109 GLY A CA 1
ATOM 828 C C . GLY A 1 109 ? -2.054 2.906 -1.265 1.00 98.44 109 GLY A C 1
ATOM 829 O O . GLY A 1 109 ? -1.418 2.954 -2.313 1.00 98.44 109 GLY A O 1
ATOM 830 N N . GLY A 1 110 ? -2.484 1.749 -0.750 1.00 98.19 110 GLY A N 1
ATOM 831 C CA . GLY A 1 110 ? -2.212 0.450 -1.369 1.00 9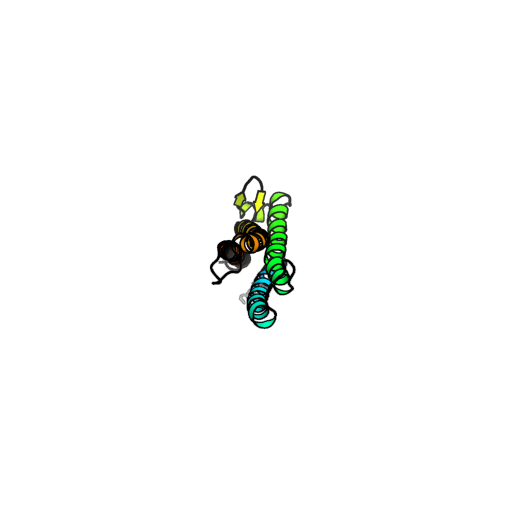8.19 110 GLY A CA 1
ATOM 832 C C . GLY A 1 110 ? -2.848 0.301 -2.749 1.00 98.19 110 GLY A C 1
ATOM 833 O O . GLY A 1 110 ? -2.193 -0.177 -3.670 1.00 98.19 110 GLY A O 1
ATOM 834 N N . VAL A 1 111 ? -4.085 0.775 -2.930 1.00 98.25 111 VAL A N 1
ATOM 835 C CA . VAL A 1 111 ? -4.731 0.822 -4.253 1.00 98.25 111 VAL A CA 1
ATOM 836 C C . VAL A 1 111 ? -3.935 1.696 -5.222 1.00 98.25 111 VAL A C 1
ATOM 838 O O . VAL A 1 111 ? -3.702 1.272 -6.348 1.00 98.25 111 VAL A O 1
ATOM 841 N N . ALA A 1 112 ? -3.486 2.880 -4.797 1.00 98.31 112 ALA A N 1
ATOM 842 C CA . ALA A 1 112 ? -2.685 3.768 -5.636 1.00 98.31 112 ALA A CA 1
ATOM 843 C C . ALA A 1 112 ? -1.344 3.129 -6.040 1.00 98.31 112 ALA A C 1
ATOM 845 O O . ALA A 1 112 ? -1.017 3.144 -7.222 1.00 98.31 112 ALA A O 1
ATOM 846 N N . MET A 1 113 ? -0.623 2.493 -5.107 1.00 97.31 113 MET A N 1
ATOM 847 C CA . MET A 1 113 ? 0.624 1.776 -5.420 1.00 97.31 113 MET A CA 1
ATOM 848 C C . MET A 1 113 ? 0.413 0.606 -6.390 1.00 97.31 113 MET A C 1
ATOM 850 O O . MET A 1 113 ? 1.224 0.367 -7.277 1.00 97.31 113 MET A O 1
ATOM 854 N N . LEU A 1 114 ? -0.672 -0.155 -6.236 1.00 97.31 114 LEU A N 1
ATOM 855 C CA . LEU A 1 114 ? -0.944 -1.283 -7.132 1.00 97.31 114 LEU A CA 1
ATOM 856 C C . LEU A 1 114 ? -1.451 -0.821 -8.501 1.00 97.31 114 LEU A C 1
ATOM 858 O O . LEU A 1 114 ? -1.195 -1.488 -9.497 1.00 97.31 114 LEU A O 1
ATOM 862 N N . ALA A 1 115 ? -2.148 0.314 -8.565 1.00 97.88 115 ALA A N 1
ATOM 863 C CA . ALA A 1 115 ? -2.602 0.911 -9.816 1.00 97.88 115 ALA A CA 1
ATOM 864 C C . ALA A 1 115 ? -1.476 1.628 -10.574 1.00 97.88 115 ALA A C 1
ATOM 866 O O . ALA A 1 115 ? -1.529 1.692 -11.802 1.00 97.88 115 ALA A O 1
ATOM 867 N N . SER A 1 116 ? -0.454 2.144 -9.880 1.00 96.06 116 SER A N 1
ATOM 868 C CA . SER A 1 116 ? 0.694 2.767 -10.543 1.00 96.06 116 SER A CA 1
ATOM 869 C C . SER A 1 116 ? 1.496 1.766 -11.362 1.00 96.06 116 SER A C 1
ATOM 871 O O . SER A 1 116 ? 2.036 2.158 -12.381 1.00 96.06 116 SER A O 1
ATOM 873 N N . ALA A 1 117 ? 1.524 0.487 -10.980 1.00 93.75 117 ALA A N 1
ATOM 874 C CA . ALA A 1 117 ? 2.248 -0.552 -11.706 1.00 93.75 117 ALA A CA 1
ATOM 875 C C . ALA A 1 117 ? 1.767 -0.744 -13.163 1.00 93.75 117 ALA A C 1
ATOM 877 O O . ALA A 1 117 ? 2.555 -0.530 -14.080 1.00 93.75 117 ALA A O 1
ATOM 878 N N . PRO A 1 118 ? 0.497 -1.109 -13.445 1.00 94.81 118 PRO A N 1
ATOM 879 C CA . PRO A 1 118 ? 0.032 -1.243 -14.828 1.00 94.81 118 PRO A CA 1
ATOM 880 C C . PRO A 1 118 ? 0.015 0.102 -15.565 1.00 94.81 118 PRO A C 1
ATOM 882 O O . PRO A 1 118 ? 0.085 0.137 -16.794 1.00 94.81 118 PRO A O 1
ATOM 885 N N . PHE A 1 119 ? -0.092 1.212 -14.828 1.00 95.06 119 PHE A N 1
ATOM 886 C CA . PHE A 1 119 ? 0.021 2.543 -15.405 1.00 95.06 119 PHE A CA 1
ATOM 887 C C . PHE A 1 119 ? 1.451 2.840 -15.878 1.00 95.06 119 PHE A C 1
ATOM 889 O O . PHE A 1 119 ? 1.608 3.400 -16.959 1.00 95.06 119 PHE A O 1
ATOM 896 N N . ASP A 1 120 ? 2.466 2.424 -15.122 1.00 91.75 120 ASP A N 1
ATOM 897 C CA . ASP A 1 120 ? 3.881 2.546 -15.476 1.00 91.75 120 ASP A CA 1
ATOM 898 C C . ASP A 1 120 ? 4.216 1.749 -16.740 1.00 91.75 120 ASP A C 1
ATOM 900 O O . ASP A 1 120 ? 4.703 2.302 -17.726 1.00 91.75 120 ASP A O 1
ATOM 904 N N . ASP A 1 121 ? 3.790 0.486 -16.775 1.00 91.25 121 ASP A N 1
ATOM 905 C CA . ASP A 1 121 ? 3.932 -0.393 -17.938 1.00 91.25 121 ASP A CA 1
ATOM 906 C C . ASP A 1 121 ? 3.318 0.217 -19.205 1.00 91.25 121 ASP A C 1
ATOM 908 O O . ASP A 1 121 ? 3.915 0.225 -20.288 1.00 91.25 121 ASP A O 1
ATOM 912 N N . TRP A 1 122 ? 2.093 0.733 -19.089 1.00 93.06 122 TRP A N 1
ATOM 913 C CA . TRP A 1 122 ? 1.436 1.415 -20.197 1.00 93.06 122 TRP A CA 1
ATOM 914 C C . TRP A 1 122 ? 2.195 2.680 -20.605 1.00 93.06 122 TRP A C 1
ATOM 916 O O . TRP A 1 122 ? 2.393 2.921 -21.799 1.00 93.06 122 TRP A O 1
ATOM 926 N N . TRP A 1 123 ? 2.639 3.469 -19.626 1.00 92.25 123 TRP A N 1
ATOM 927 C CA . TRP A 1 123 ? 3.345 4.725 -19.840 1.00 92.25 123 TRP A CA 1
ATOM 928 C C . TRP A 1 123 ? 4.640 4.510 -20.625 1.00 92.25 123 TRP A C 1
ATOM 930 O O . TRP A 1 123 ? 4.848 5.176 -21.641 1.00 92.25 123 TRP A O 1
ATOM 940 N N . HIS A 1 124 ? 5.462 3.526 -20.247 1.00 88.81 124 HIS A N 1
ATOM 941 C CA . HIS A 1 124 ? 6.696 3.221 -20.978 1.00 88.81 124 HIS A CA 1
ATOM 942 C C . HIS A 1 124 ? 6.438 2.693 -22.387 1.00 88.81 124 HIS A C 1
ATOM 944 O O . HIS A 1 124 ? 7.219 2.972 -23.299 1.00 88.81 124 HIS A O 1
ATOM 950 N N . ASN A 1 125 ? 5.343 1.956 -22.598 1.00 88.69 125 ASN A N 1
ATOM 951 C CA . ASN A 1 125 ? 4.954 1.495 -23.932 1.00 88.69 125 ASN A CA 1
ATOM 952 C C . ASN A 1 125 ? 4.468 2.644 -24.833 1.00 88.69 125 ASN A C 1
ATOM 954 O O . ASN A 1 125 ? 4.683 2.597 -26.043 1.00 88.69 125 ASN A O 1
ATOM 958 N N . ALA A 1 126 ? 3.829 3.670 -24.264 1.00 91.56 126 ALA A N 1
ATOM 959 C CA . ALA A 1 126 ? 3.287 4.805 -25.008 1.00 91.56 126 ALA A CA 1
ATOM 960 C C . ALA A 1 126 ? 4.313 5.926 -25.252 1.00 91.56 126 ALA A C 1
ATOM 962 O O . ALA A 1 126 ? 4.330 6.517 -26.332 1.00 91.56 126 ALA A O 1
ATOM 963 N N . TYR A 1 127 ? 5.159 6.225 -24.261 1.00 89.44 127 TYR A N 1
ATOM 964 C CA . TYR A 1 127 ? 6.023 7.413 -24.250 1.00 89.44 127 TYR A CA 1
ATOM 965 C C . TYR A 1 127 ? 7.524 7.100 -24.194 1.00 89.44 127 TYR A C 1
ATOM 967 O O . TYR A 1 127 ? 8.342 8.012 -24.318 1.00 89.44 127 TYR A O 1
ATOM 975 N N . GLY A 1 128 ? 7.900 5.825 -24.070 1.00 85.06 128 GLY A N 1
ATOM 976 C CA . GLY A 1 128 ? 9.287 5.406 -23.882 1.00 85.06 128 GLY A CA 1
ATOM 977 C C . GLY A 1 128 ? 9.730 5.455 -22.418 1.00 85.06 128 GLY A C 1
ATOM 978 O O . GLY A 1 128 ? 8.945 5.732 -21.517 1.00 85.06 128 GLY A O 1
ATOM 979 N N . LEU A 1 129 ? 11.003 5.132 -22.181 1.00 80.62 129 LEU A N 1
ATOM 980 C CA . LEU A 1 129 ? 11.558 5.027 -20.830 1.00 80.62 129 LEU A CA 1
ATOM 981 C C . LEU A 1 129 ? 11.723 6.395 -20.161 1.00 80.62 129 LEU A C 1
ATOM 983 O O . LEU A 1 129 ? 12.056 7.393 -20.807 1.00 80.62 129 LEU A O 1
ATOM 987 N N . ASP A 1 130 ? 11.569 6.407 -18.841 1.00 78.19 130 ASP A N 1
ATOM 988 C CA . ASP A 1 130 ? 11.687 7.616 -18.042 1.00 78.19 130 ASP A CA 1
ATOM 989 C C . ASP A 1 130 ? 13.124 8.164 -18.021 1.00 78.19 130 ASP A C 1
ATOM 991 O O . ASP A 1 130 ? 14.085 7.504 -17.630 1.00 78.19 130 ASP A O 1
ATOM 995 N N . VAL A 1 131 ? 13.276 9.433 -18.408 1.00 71.38 131 VAL A N 1
ATOM 996 C CA . VAL A 1 131 ? 14.556 10.165 -18.323 1.00 71.38 131 VAL A CA 1
ATOM 997 C C . VAL A 1 131 ? 14.837 10.709 -16.919 1.00 71.38 131 VAL A C 1
ATOM 999 O O . VAL A 1 131 ? 15.967 11.083 -16.601 1.00 71.38 131 VAL A O 1
ATOM 1002 N N . LYS A 1 132 ? 13.802 10.791 -16.077 1.00 74.25 132 LYS A N 1
ATOM 1003 C CA . LYS A 1 132 ? 13.851 11.237 -14.682 1.00 74.25 132 LYS A CA 1
ATOM 1004 C C . LYS A 1 132 ? 12.861 10.412 -13.868 1.00 74.25 132 LYS A C 1
ATOM 1006 O O . LYS A 1 132 ? 11.809 10.066 -14.378 1.00 74.25 132 LYS A O 1
ATOM 1011 N N . ILE A 1 133 ? 13.147 10.243 -12.577 1.00 74.00 133 ILE A N 1
ATOM 1012 C CA . ILE A 1 133 ? 12.277 9.542 -11.609 1.00 74.00 133 ILE A CA 1
ATOM 1013 C C . ILE A 1 133 ? 10.881 10.190 -11.495 1.00 74.00 133 ILE A C 1
ATOM 1015 O O . ILE A 1 133 ? 9.925 9.569 -11.052 1.00 74.00 133 ILE A O 1
ATOM 1019 N N . ILE A 1 134 ? 10.735 11.458 -11.890 1.00 83.38 134 ILE A N 1
ATOM 1020 C CA . ILE A 1 134 ? 9.450 12.159 -11.851 1.00 83.38 134 ILE A CA 1
ATOM 1021 C C . ILE A 1 134 ? 8.702 11.933 -13.166 1.00 83.38 134 ILE A C 1
ATOM 1023 O O . ILE A 1 134 ? 8.745 12.779 -14.061 1.00 83.38 134 ILE A O 1
ATOM 1027 N N . SER A 1 135 ? 7.999 10.807 -13.261 1.00 88.25 135 SER A N 1
ATOM 1028 C CA . SER A 1 135 ? 6.965 10.575 -14.271 1.00 88.25 135 SER A CA 1
ATOM 1029 C C . SER A 1 135 ? 5.593 10.376 -13.609 1.00 88.25 135 SER A C 1
ATOM 1031 O O . SER A 1 135 ? 5.518 10.116 -12.402 1.00 88.25 135 SER A O 1
ATOM 1033 N N . PRO A 1 136 ? 4.478 10.560 -14.342 1.00 92.75 136 PRO A N 1
ATOM 1034 C CA . PRO A 1 136 ? 3.137 10.392 -13.787 1.00 92.75 136 PRO A CA 1
ATOM 1035 C C . PRO A 1 136 ? 2.906 9.086 -13.003 1.00 92.75 136 PRO A C 1
ATOM 1037 O O . PRO A 1 136 ? 2.383 9.189 -11.891 1.00 92.75 136 PRO A O 1
ATOM 1040 N N . PRO A 1 137 ? 3.301 7.888 -13.485 1.00 93.06 137 PRO A N 1
ATOM 1041 C CA . PRO A 1 137 ? 3.143 6.655 -12.710 1.00 93.06 137 PRO A CA 1
ATOM 1042 C C . PRO A 1 137 ? 3.937 6.670 -11.399 1.00 93.06 137 PRO A C 1
ATOM 1044 O O . PRO A 1 137 ? 3.374 6.350 -10.351 1.00 93.06 137 PRO A O 1
ATOM 1047 N N . HIS A 1 138 ? 5.179 7.162 -11.411 1.00 93.06 138 HIS A N 1
ATOM 1048 C CA . HIS A 1 138 ? 5.991 7.310 -10.199 1.00 93.06 138 HIS A CA 1
ATOM 1049 C C . HIS A 1 138 ? 5.365 8.270 -9.179 1.00 93.06 138 HIS A C 1
ATOM 1051 O O . HIS A 1 138 ? 5.480 8.055 -7.975 1.00 93.06 138 HIS A O 1
ATOM 1057 N N . MET A 1 139 ? 4.662 9.317 -9.624 1.00 95.75 139 MET A N 1
ATOM 1058 C CA . MET A 1 139 ? 3.949 10.217 -8.708 1.00 95.75 139 MET A CA 1
ATOM 1059 C C . MET A 1 139 ? 2.731 9.550 -8.064 1.00 95.75 139 MET A C 1
ATOM 1061 O O . MET A 1 139 ? 2.453 9.807 -6.893 1.00 95.75 139 MET A O 1
ATOM 1065 N N . VAL A 1 140 ? 2.023 8.676 -8.789 1.00 97.44 140 VAL A N 1
ATOM 1066 C CA . VAL A 1 140 ? 0.933 7.868 -8.214 1.00 97.44 140 VAL A CA 1
ATOM 1067 C C . VAL A 1 140 ? 1.489 6.864 -7.204 1.00 97.44 140 VAL A C 1
ATOM 1069 O O . VAL A 1 140 ? 0.944 6.759 -6.103 1.00 97.44 140 VAL A O 1
ATOM 1072 N N . LEU A 1 141 ? 2.595 6.190 -7.541 1.00 96.62 141 LEU A N 1
ATOM 1073 C CA . LEU A 1 141 ? 3.296 5.280 -6.635 1.00 96.62 141 LEU A CA 1
ATOM 1074 C C . LEU A 1 141 ? 3.705 6.005 -5.345 1.00 96.62 141 LEU A C 1
ATOM 1076 O O . LEU A 1 141 ? 3.335 5.576 -4.252 1.00 96.62 141 LEU A O 1
ATOM 1080 N N . ALA A 1 142 ? 4.388 7.148 -5.475 1.00 96.75 142 ALA A N 1
ATOM 1081 C CA . ALA A 1 142 ? 4.842 7.957 -4.349 1.00 96.75 142 ALA A CA 1
ATOM 1082 C C . ALA A 1 142 ? 3.673 8.449 -3.484 1.00 96.75 142 ALA A C 1
ATOM 1084 O O . ALA A 1 142 ? 3.718 8.339 -2.260 1.00 96.75 142 ALA A O 1
ATOM 1085 N N . ALA A 1 143 ? 2.593 8.948 -4.095 1.00 98.06 143 ALA A N 1
ATOM 1086 C CA . ALA A 1 143 ? 1.401 9.370 -3.362 1.00 98.06 143 ALA A CA 1
ATOM 1087 C C . ALA A 1 143 ? 0.758 8.207 -2.588 1.00 98.06 143 ALA A C 1
ATOM 1089 O O . ALA A 1 143 ? 0.351 8.379 -1.436 1.00 98.06 143 ALA A O 1
ATOM 1090 N N . GLY A 1 144 ? 0.694 7.020 -3.199 1.00 98.25 144 GLY A N 1
ATOM 1091 C CA . GLY A 1 144 ? 0.198 5.814 -2.547 1.00 98.25 144 GLY A CA 1
ATOM 1092 C C . GLY A 1 144 ? 1.051 5.407 -1.348 1.00 98.25 144 GLY A C 1
ATOM 1093 O O . GLY A 1 144 ? 0.522 5.153 -0.262 1.00 98.25 144 GLY A O 1
ATOM 1094 N N . PHE A 1 145 ? 2.370 5.433 -1.527 1.00 98.31 145 PHE A N 1
ATOM 1095 C CA . PHE A 1 145 ? 3.330 5.093 -0.490 1.00 98.31 145 PHE A CA 1
ATOM 1096 C C . PHE A 1 145 ? 3.272 6.063 0.700 1.00 98.31 145 PHE A C 1
ATOM 1098 O O . PHE A 1 145 ? 3.068 5.625 1.835 1.00 98.31 145 PHE A O 1
ATOM 1105 N N . P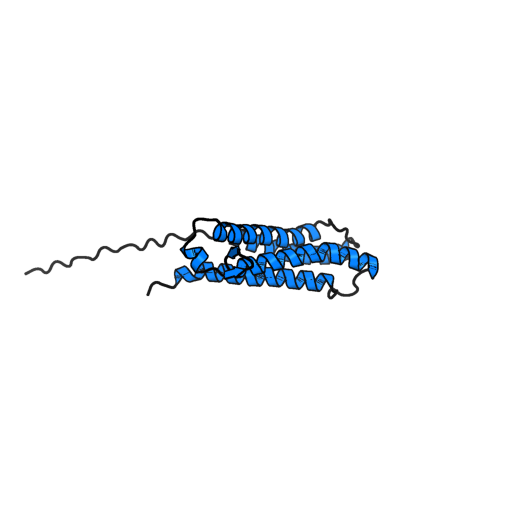HE A 1 146 ? 3.295 7.378 0.452 1.00 98.38 146 PHE A N 1
ATOM 1106 C CA . PHE A 1 146 ? 3.111 8.388 1.504 1.00 98.38 146 PHE A CA 1
ATOM 1107 C C . PHE A 1 146 ? 1.758 8.256 2.215 1.00 98.38 146 PHE A C 1
ATOM 1109 O O . PHE A 1 146 ? 1.662 8.470 3.426 1.00 98.38 146 PHE A O 1
ATOM 1116 N N . GLY A 1 147 ? 0.704 7.870 1.488 1.00 98.62 147 GLY A N 1
ATOM 1117 C CA . GLY A 1 147 ? -0.594 7.551 2.076 1.00 98.62 147 GLY A CA 1
ATOM 1118 C C . GLY A 1 147 ? -0.503 6.408 3.091 1.00 98.62 147 GLY A C 1
ATOM 1119 O O . GLY A 1 147 ? -1.004 6.537 4.210 1.00 98.62 147 GLY A O 1
ATOM 1120 N N . ILE A 1 148 ? 0.176 5.312 2.745 1.00 98.62 148 ILE A N 1
ATOM 1121 C CA . ILE A 1 148 ? 0.390 4.176 3.656 1.00 98.62 148 ILE A CA 1
ATOM 1122 C C . ILE A 1 148 ? 1.205 4.586 4.883 1.00 98.62 148 ILE A C 1
ATOM 1124 O O . ILE A 1 148 ? 0.831 4.228 6.003 1.00 98.62 148 ILE A O 1
ATOM 1128 N N . GLU A 1 149 ? 2.281 5.352 4.716 1.00 98.56 149 GLU A N 1
ATOM 1129 C CA . GLU A 1 149 ? 3.082 5.835 5.845 1.00 98.56 149 GLU A CA 1
ATOM 1130 C C . GLU A 1 149 ? 2.241 6.699 6.792 1.00 98.56 149 GLU A C 1
ATOM 1132 O O . GLU A 1 149 ? 2.183 6.448 8.001 1.00 98.56 149 GLU A O 1
ATOM 1137 N N . PHE A 1 150 ? 1.512 7.671 6.241 1.00 98.62 150 PHE A N 1
ATOM 1138 C CA . PHE A 1 150 ? 0.667 8.569 7.019 1.00 98.62 150 PHE A CA 1
ATOM 1139 C C . PHE A 1 150 ? -0.457 7.816 7.744 1.00 98.62 150 PHE A C 1
ATOM 1141 O O . PHE A 1 150 ? -0.650 7.988 8.952 1.00 98.62 150 PHE A O 1
ATOM 1148 N N . GLY A 1 151 ? -1.164 6.925 7.044 1.00 98.19 151 GLY A N 1
ATOM 1149 C CA . GLY A 1 151 ? -2.199 6.085 7.641 1.00 98.19 151 GLY A CA 1
ATOM 1150 C C . GLY A 1 151 ? -1.649 5.178 8.748 1.00 98.19 151 GLY A C 1
ATOM 1151 O O . GLY A 1 151 ? -2.271 5.047 9.807 1.00 98.19 151 GLY A O 1
ATOM 1152 N N . THR A 1 152 ? -0.443 4.635 8.567 1.00 97.94 152 THR A N 1
ATOM 1153 C CA . THR A 1 152 ? 0.243 3.801 9.565 1.00 97.94 152 THR A CA 1
ATOM 1154 C C . THR A 1 152 ? 0.593 4.597 10.816 1.00 97.94 152 THR A C 1
ATOM 1156 O O . THR A 1 152 ? 0.323 4.135 11.927 1.00 97.94 152 THR A O 1
ATOM 1159 N N . VAL A 1 153 ? 1.109 5.820 10.669 1.00 97.69 153 VAL A N 1
ATOM 1160 C CA . VAL A 1 153 ? 1.357 6.721 11.806 1.00 97.69 153 VAL A CA 1
ATOM 1161 C C . VAL A 1 153 ? 0.063 6.991 12.573 1.00 97.69 153 VAL A C 1
ATOM 1163 O O . VAL A 1 153 ? 0.048 6.921 13.802 1.00 97.69 153 VAL A O 1
ATOM 1166 N N . MET A 1 154 ? -1.058 7.223 11.886 1.00 96.12 154 MET A N 1
ATOM 1167 C CA . MET A 1 154 ? -2.350 7.412 12.555 1.00 96.12 154 MET A CA 1
ATOM 1168 C C . MET A 1 154 ? -2.793 6.171 13.342 1.00 96.12 154 MET A C 1
ATOM 1170 O O . MET A 1 154 ? -3.287 6.306 14.465 1.00 96.12 154 MET A O 1
ATOM 1174 N N . LEU A 1 155 ? -2.601 4.969 12.786 1.00 95.12 155 LEU A N 1
ATOM 1175 C CA . LEU A 1 155 ? -2.897 3.704 13.468 1.00 95.12 155 LEU A CA 1
ATOM 1176 C C . LEU A 1 155 ? -2.001 3.496 14.698 1.00 95.12 155 LEU A C 1
ATOM 1178 O O . LEU A 1 155 ? -2.499 3.110 15.757 1.00 95.12 155 LEU A O 1
ATOM 1182 N N . LEU A 1 156 ? -0.706 3.805 14.588 1.00 94.56 156 LEU A N 1
ATOM 1183 C CA . LEU A 1 156 ? 0.245 3.755 15.700 1.00 94.56 156 LEU A CA 1
ATOM 1184 C C . LEU A 1 156 ? -0.149 4.725 16.817 1.00 94.56 156 LEU A C 1
ATOM 1186 O O . LEU A 1 156 ? -0.247 4.330 17.978 1.00 94.56 156 LEU A O 1
ATOM 1190 N N . LEU A 1 157 ? -0.460 5.977 16.479 1.00 92.81 157 LEU A N 1
ATOM 1191 C CA . LEU A 1 157 ? -0.902 6.975 17.453 1.00 92.81 157 LEU A CA 1
ATOM 1192 C C . LEU A 1 157 ? -2.207 6.555 18.142 1.00 92.81 157 LEU A C 1
ATOM 1194 O O . LEU A 1 157 ? -2.350 6.732 19.353 1.00 92.81 157 LEU A O 1
ATOM 1198 N N . ALA A 1 158 ? -3.155 5.974 17.402 1.00 89.50 158 ALA A N 1
ATOM 1199 C CA . ALA A 1 158 ? -4.383 5.430 17.976 1.00 89.50 158 ALA A CA 1
ATOM 1200 C C . ALA A 1 158 ? -4.104 4.269 18.945 1.00 89.50 158 ALA A C 1
ATOM 1202 O O . ALA A 1 158 ? -4.732 4.202 20.000 1.00 89.50 158 ALA A O 1
ATOM 1203 N N . PHE A 1 159 ? -3.131 3.408 18.635 1.00 88.06 159 PHE A N 1
ATOM 1204 C CA . PHE A 1 159 ? -2.680 2.330 19.519 1.00 88.06 159 PHE A CA 1
ATOM 1205 C C . PHE A 1 159 ? -1.949 2.841 20.774 1.00 88.06 159 PHE A C 1
ATOM 1207 O O . PHE A 1 159 ? -2.066 2.235 21.836 1.00 88.06 159 PHE A O 1
ATOM 1214 N N . MET A 1 160 ? -1.236 3.969 20.690 1.00 86.25 160 MET A N 1
ATOM 1215 C CA . MET A 1 160 ? -0.504 4.557 21.823 1.00 86.25 160 MET A CA 1
ATOM 1216 C C . MET A 1 160 ? -1.400 5.362 22.781 1.00 86.25 160 MET A C 1
ATOM 1218 O O . MET A 1 160 ? -1.124 5.432 23.981 1.00 86.25 160 MET A O 1
ATOM 1222 N N . LYS A 1 161 ? -2.498 5.956 22.289 1.00 76.12 161 LYS A N 1
ATOM 1223 C CA . LYS A 1 161 ? -3.417 6.809 23.076 1.00 76.12 161 LYS A CA 1
ATOM 1224 C C . LYS A 1 161 ? -4.034 6.167 24.341 1.00 76.12 161 LYS A C 1
ATOM 1226 O O . LYS A 1 161 ? -4.190 6.895 25.325 1.00 76.12 161 LYS A O 1
ATOM 1231 N N . PRO A 1 162 ? -4.339 4.856 24.416 1.00 57.41 162 PRO A N 1
ATOM 1232 C CA . PRO A 1 162 ? -4.819 4.213 25.643 1.00 57.41 162 PRO A CA 1
ATOM 1233 C C . PRO A 1 162 ? -3.819 4.249 26.811 1.00 57.41 162 PRO A C 1
ATOM 1235 O O . PRO A 1 162 ? -4.225 4.101 27.961 1.00 57.41 162 PRO A O 1
ATOM 1238 N N . ALA A 1 163 ? -2.523 4.470 26.558 1.00 50.28 163 ALA A N 1
ATOM 1239 C CA . ALA A 1 163 ? -1.483 4.407 27.587 1.00 50.28 163 ALA A CA 1
ATOM 1240 C C . ALA A 1 163 ? -1.364 5.674 28.460 1.00 50.28 163 ALA A C 1
ATOM 1242 O O . ALA A 1 163 ? -0.694 5.622 29.493 1.00 50.28 163 ALA A O 1
ATOM 1243 N N . CYS A 1 164 ? -1.992 6.791 28.063 1.00 45.38 164 CYS A N 1
ATOM 1244 C CA . CYS A 1 164 ? -1.813 8.106 28.699 1.00 45.38 164 CYS A CA 1
ATOM 1245 C C . CYS A 1 164 ? -3.034 8.582 29.515 1.00 45.38 164 CYS A C 1
ATOM 1247 O O . CYS A 1 164 ? -2.934 9.506 30.317 1.00 45.38 164 CYS A O 1
ATOM 1249 N N . ARG A 1 165 ? -4.198 7.933 29.368 1.00 41.81 165 ARG A N 1
ATOM 1250 C CA . ARG A 1 165 ? -5.442 8.309 30.063 1.00 41.81 165 ARG A CA 1
ATOM 1251 C C . ARG A 1 165 ? -5.641 7.489 31.345 1.00 41.81 165 ARG A C 1
ATOM 1253 O O . ARG A 1 165 ? -6.575 6.703 31.454 1.00 41.81 165 ARG A O 1
ATOM 1260 N N . LYS A 1 166 ? -4.731 7.670 32.303 1.00 37.91 166 LYS A N 1
ATOM 1261 C CA . LYS A 1 166 ? -4.949 7.407 33.737 1.00 37.91 166 LYS A CA 1
ATOM 1262 C C . LYS A 1 166 ? -4.209 8.479 34.545 1.00 37.91 166 LYS A C 1
ATOM 1264 O O . LYS A 1 166 ? -3.112 8.237 35.040 1.00 37.91 166 LYS A O 1
ATOM 1269 N N . ARG A 1 167 ? -4.796 9.669 34.622 1.00 39.03 167 ARG A N 1
ATOM 1270 C CA . ARG A 1 167 ? -4.613 10.627 35.714 1.00 39.03 167 ARG A CA 1
ATOM 1271 C C . ARG A 1 167 ? -5.976 11.204 36.042 1.00 39.03 167 ARG A C 1
ATOM 1273 O O . ARG A 1 167 ? -6.743 11.404 35.073 1.00 39.03 167 ARG A O 1
#

Foldseek 3Di:
DDDDDDDDPPPPPPVPPPPDDVLLVLLVQLLVLLVVLVVVVVVCCVPVNDDDLDDPSNVSLLSSLVSLQVSLCCQFCCLQPNPDPPQQVCWDADPSITGHPLSVLSNVLSVLLVVLSVVVVVCCVVPNDDPDCDDPSSVSNVSSSVSSVVSSVSVVVVVCVVVPPDD

Secondary structure (DSSP, 8-state):
------PPP---------PPPHHHHHHHHHHHHHHHHHHHHHHHHHHT-PPPTT-HHHHHHHHHHHHHHHHHHHHHHHHHHSS-HHHHHTSEEETTEEE-HHHHHHHHHHHHHHHHHHHHHHHHHHH-S-SSS--HHHHHHHHHHHHHHHHHHHHHHHHHGGGT---

Sequence (167 aa):
MSTLAVSAPTVALERRASAIPWYLWCAALAITSAYVGDYWDIAWHRSIGRDTFWTAPHMAIYACGVLAGIASAYLIFNTTFGPGGAMRAASVRIWGLYGPLGAFICAWGGVAMLASAPFDDWWHNAYGLDVKIISPPHMVLAAGFFGIEFGTVMLLLAFMKPACRKR